Protein AF-A0AAN8FEA0-F1 (afdb_monomer_lite)

Secondary structure (DSSP, 8-state):
-HHHHHHHHHHHHHHTT--S--S-HHHHHIIIIIHHHHHHHHHTTSTTGGGB-TTS-B---S-HHHHHHHHHHHHHHHHHHHTPPPTTS----GGG-TTT--

Organism: Trichostrongylus colubriformis (NCBI:txid6319)

Foldseek 3Di:
DVVLVVVLVVLVVVVVPDPDDPDVCVVVCCVPSVVSNVLSVVLCVFPPNVQADPVRHRDPPDDPVVVVVRVVVQVVQVVVQQPDDDPPDDRPPVVVPPSRTD

InterPro domains:
  IPR000718 Peptidase M13 [PS51885] (1-102)
  IPR000718 Peptidase M13 [PTHR11733] (27-89)
  IPR018497 Peptidase M13, C-terminal domain [PF01431] (30-90)
  IPR024079 Metallopeptidase, catalytic domain superfamily [G3DSA:3.40.390.10] (21-100)

Radius of gyration: 17.16 Å; chains: 1; bounding box: 43×23×40 Å

Structure (mmCIF, N/CA/C/O backbone):
data_AF-A0AAN8FEA0-F1
#
_entry.id   AF-A0AAN8FEA0-F1
#
loop_
_atom_site.group_PDB
_atom_site.id
_atom_site.type_symbol
_atom_site.label_atom_id
_atom_site.label_alt_id
_atom_site.label_comp_id
_atom_site.label_asym_id
_atom_site.label_entity_id
_atom_site.label_seq_id
_atom_site.pdbx_PDB_ins_code
_atom_site.Cartn_x
_atom_site.Cartn_y
_atom_site.Cartn_z
_atom_site.occupancy
_atom_site.B_iso_or_equiv
_atom_site.auth_seq_id
_atom_site.auth_comp_id
_atom_site.auth_asym_id
_atom_site.auth_atom_id
_atom_site.pdbx_PDB_model_num
ATOM 1 N N . MET A 1 1 ? 3.228 -11.998 1.390 1.00 55.00 1 MET A N 1
ATOM 2 C CA . MET A 1 1 ? 4.434 -11.665 2.191 1.00 55.00 1 MET A CA 1
ATOM 3 C C . MET A 1 1 ? 5.712 -12.441 1.830 1.00 55.00 1 MET A C 1
ATOM 5 O O . MET A 1 1 ? 6.532 -11.882 1.122 1.00 55.00 1 MET A O 1
ATOM 9 N N . LEU A 1 2 ? 5.954 -13.700 2.248 1.00 52.25 2 LEU A N 1
ATOM 10 C CA . LEU A 1 2 ? 7.231 -14.394 1.916 1.00 52.25 2 LEU A CA 1
ATOM 11 C C . LEU A 1 2 ? 7.451 -14.604 0.400 1.00 52.25 2 LEU A C 1
ATOM 13 O O . LEU A 1 2 ? 8.588 -14.641 -0.073 1.00 52.25 2 LEU A O 1
ATOM 17 N N . ALA A 1 3 ? 6.366 -14.733 -0.369 1.00 53.88 3 ALA A N 1
ATOM 18 C CA . ALA A 1 3 ? 6.416 -14.780 -1.830 1.00 53.88 3 ALA A CA 1
ATOM 19 C C . ALA A 1 3 ? 6.793 -13.413 -2.446 1.00 53.88 3 ALA A C 1
ATOM 21 O O . ALA A 1 3 ? 7.666 -13.374 -3.308 1.00 53.88 3 ALA A O 1
ATOM 22 N N . GLU A 1 4 ? 6.221 -12.309 -1.950 1.00 57.53 4 GLU A N 1
ATOM 23 C CA . GLU A 1 4 ? 6.549 -10.929 -2.365 1.00 57.53 4 GLU A CA 1
ATOM 24 C C . GLU A 1 4 ? 7.993 -10.544 -2.013 1.00 57.53 4 GLU A C 1
ATOM 26 O O . GLU A 1 4 ? 8.702 -9.976 -2.834 1.00 57.53 4 GLU A O 1
ATOM 31 N N . ILE A 1 5 ? 8.506 -10.939 -0.840 1.00 60.19 5 ILE A N 1
ATOM 32 C CA . ILE A 1 5 ? 9.917 -10.699 -0.467 1.00 60.19 5 ILE A CA 1
ATOM 33 C C . ILE A 1 5 ? 10.872 -11.349 -1.484 1.00 60.19 5 ILE A C 1
ATOM 35 O O . ILE A 1 5 ? 11.891 -10.770 -1.867 1.00 60.19 5 ILE A O 1
ATOM 39 N N . ASN A 1 6 ? 10.537 -12.548 -1.972 1.00 58.28 6 ASN A N 1
ATOM 40 C CA . ASN A 1 6 ? 11.309 -13.202 -3.027 1.00 58.28 6 ASN A CA 1
ATOM 41 C C . ASN A 1 6 ? 11.175 -12.501 -4.389 1.00 58.28 6 ASN A C 1
ATOM 43 O O . ASN A 1 6 ? 12.118 -12.554 -5.179 1.00 58.28 6 ASN A O 1
ATOM 47 N N . LEU A 1 7 ? 10.039 -11.857 -4.668 1.00 63.62 7 LEU A N 1
ATOM 48 C CA . LEU A 1 7 ? 9.833 -11.035 -5.862 1.00 63.62 7 LEU A CA 1
ATOM 49 C C . LEU A 1 7 ? 10.649 -9.740 -5.798 1.00 63.62 7 LEU A C 1
ATOM 51 O O . LEU A 1 7 ? 11.351 -9.448 -6.762 1.00 63.62 7 LEU A O 1
ATOM 55 N N . ILE A 1 8 ? 10.679 -9.047 -4.654 1.00 63.25 8 ILE A N 1
ATOM 56 C CA . ILE A 1 8 ? 11.541 -7.873 -4.425 1.00 63.25 8 ILE A CA 1
ATOM 57 C C . ILE A 1 8 ? 13.001 -8.226 -4.726 1.00 63.25 8 ILE A C 1
ATOM 59 O O . ILE A 1 8 ? 13.641 -7.579 -5.555 1.00 63.25 8 ILE A O 1
ATOM 63 N N . ARG A 1 9 ? 13.502 -9.331 -4.162 1.00 63.91 9 ARG A N 1
ATOM 64 C CA . ARG A 1 9 ? 14.870 -9.799 -4.435 1.00 63.91 9 ARG A CA 1
ATOM 65 C C . ARG A 1 9 ? 15.109 -10.106 -5.920 1.00 63.91 9 ARG A C 1
ATOM 67 O O . ARG A 1 9 ? 16.181 -9.818 -6.436 1.00 63.91 9 ARG A O 1
ATOM 74 N N . LYS A 1 10 ? 14.113 -10.644 -6.634 1.00 67.44 10 LYS A N 1
ATOM 75 C CA . LYS A 1 10 ? 14.207 -10.852 -8.090 1.00 67.44 10 LYS A CA 1
ATOM 76 C C . LYS A 1 10 ? 14.254 -9.532 -8.860 1.00 67.44 10 LYS A C 1
ATOM 78 O O . LYS A 1 10 ? 14.991 -9.449 -9.837 1.00 67.44 10 LYS A O 1
ATOM 83 N N . THR A 1 11 ? 13.500 -8.509 -8.451 1.00 62.69 11 THR A N 1
ATOM 84 C CA . THR A 1 11 ? 13.526 -7.194 -9.120 1.00 62.69 11 THR A CA 1
ATOM 85 C C . THR A 1 11 ? 14.896 -6.517 -9.025 1.00 62.69 11 THR A C 1
ATOM 87 O O . THR A 1 11 ? 15.330 -5.912 -10.003 1.00 62.69 11 THR A O 1
ATOM 90 N N . GLU A 1 12 ? 15.630 -6.704 -7.922 1.00 64.25 12 GLU A N 1
ATOM 91 C CA . GLU A 1 12 ? 17.019 -6.231 -7.790 1.00 64.25 12 GLU A CA 1
ATOM 92 C C . GLU A 1 12 ? 17.966 -6.871 -8.817 1.00 64.25 12 GLU A C 1
ATOM 94 O O . GLU A 1 12 ? 18.896 -6.222 -9.301 1.00 64.25 12 GLU A O 1
ATOM 99 N N . ASP A 1 13 ? 17.731 -8.132 -9.186 1.00 66.69 13 ASP A N 1
ATOM 100 C CA . ASP A 1 13 ? 18.540 -8.828 -10.188 1.00 66.69 13 ASP A CA 1
ATOM 101 C C . ASP A 1 13 ? 18.217 -8.374 -11.622 1.00 66.69 13 ASP A C 1
ATOM 103 O O . ASP A 1 13 ? 19.123 -8.305 -12.454 1.00 66.69 13 ASP A O 1
ATOM 107 N N . TYR A 1 14 ? 16.974 -7.963 -11.907 1.00 64.12 14 TYR A N 1
ATOM 108 C CA . TYR A 1 14 ? 16.599 -7.382 -13.206 1.00 64.12 14 TYR A CA 1
ATOM 109 C C . TYR A 1 14 ? 17.312 -6.053 -13.497 1.00 64.12 14 TYR A C 1
ATOM 111 O O . TYR A 1 14 ? 17.673 -5.795 -14.644 1.00 64.12 14 TYR A O 1
ATOM 119 N N . VAL A 1 15 ? 17.577 -5.229 -12.475 1.00 63.78 15 VAL A N 1
ATOM 120 C CA . VAL A 1 15 ? 18.308 -3.953 -12.630 1.00 63.78 15 VAL A CA 1
ATOM 121 C C . VAL A 1 15 ? 19.730 -4.172 -13.152 1.00 63.78 15 VAL A C 1
ATOM 123 O O . VAL A 1 15 ? 20.241 -3.363 -13.923 1.00 63.78 15 VAL A O 1
ATOM 126 N N . LYS A 1 16 ? 20.367 -5.282 -12.769 1.00 64.38 16 LYS A N 1
ATOM 127 C CA . LYS A 1 16 ? 21.753 -5.604 -13.146 1.00 64.38 16 LYS A CA 1
ATOM 128 C C . LYS A 1 16 ? 21.889 -6.092 -14.591 1.00 64.38 16 LYS A C 1
ATOM 130 O O . LYS A 1 16 ? 23.005 -6.168 -15.096 1.00 64.38 16 LYS A O 1
ATOM 135 N N . LEU A 1 17 ? 20.779 -6.442 -15.244 1.00 63.41 17 LEU A N 1
ATOM 136 C CA . LEU A 1 17 ? 20.761 -7.072 -16.565 1.00 63.41 17 LEU A CA 1
ATOM 137 C C . LEU A 1 17 ? 20.592 -6.095 -17.730 1.00 63.41 17 LEU A C 1
ATOM 139 O O . LEU A 1 17 ? 20.584 -6.561 -18.861 1.00 63.41 17 LEU A O 1
ATOM 143 N N . ILE A 1 18 ? 20.450 -4.786 -17.495 1.00 63.81 18 ILE A N 1
ATOM 144 C CA . ILE A 1 18 ? 20.212 -3.792 -18.556 1.00 63.8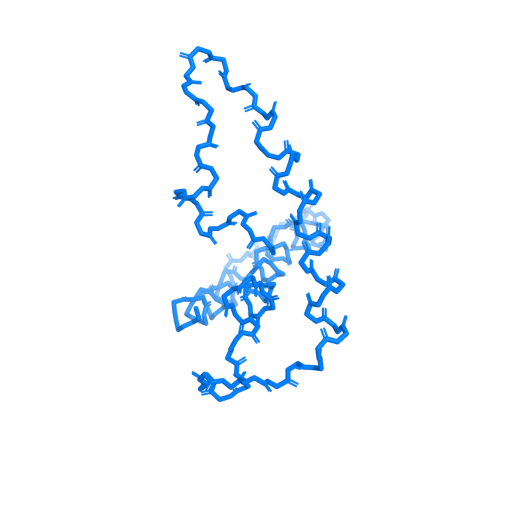1 18 ILE A CA 1
ATOM 145 C C . ILE A 1 18 ? 21.556 -3.169 -18.980 1.00 63.81 18 ILE A C 1
ATOM 147 O O . ILE A 1 18 ? 22.043 -2.270 -18.288 1.00 63.81 18 ILE A O 1
ATOM 151 N N . PRO A 1 19 ? 22.189 -3.603 -20.091 1.00 54.66 19 PRO A N 1
ATOM 152 C CA . PRO A 1 19 ? 23.476 -3.083 -20.522 1.00 54.66 19 PRO A CA 1
ATOM 153 C C . PRO A 1 19 ? 23.271 -2.004 -21.600 1.00 54.66 19 PRO A C 1
ATOM 155 O O . PRO A 1 19 ? 22.755 -2.282 -22.675 1.00 54.66 19 PRO A O 1
ATOM 158 N N . GLY A 1 20 ? 23.739 -0.780 -21.351 1.00 62.97 20 GLY A N 1
ATOM 159 C CA . GLY A 1 20 ? 24.252 0.093 -22.417 1.00 62.97 20 GLY A CA 1
ATOM 160 C C . GLY A 1 20 ? 23.305 0.764 -23.431 1.00 62.97 20 GLY A C 1
ATOM 161 O O . GLY A 1 20 ? 23.827 1.203 -24.450 1.00 62.97 20 GLY A O 1
ATOM 162 N N . GLU A 1 21 ? 21.994 0.935 -23.210 1.00 54.94 21 GLU A N 1
ATOM 163 C CA . GLU A 1 21 ? 21.129 1.636 -24.191 1.00 54.94 21 GLU A CA 1
ATOM 164 C C . GLU A 1 21 ? 20.569 2.998 -23.739 1.00 54.94 21 GLU A C 1
ATOM 166 O O . GLU A 1 21 ? 20.129 3.199 -22.607 1.00 54.94 21 GLU A O 1
ATOM 171 N N . THR A 1 22 ? 20.566 3.943 -24.686 1.00 55.66 22 THR A N 1
ATOM 172 C CA . THR A 1 22 ? 20.197 5.365 -24.580 1.00 55.66 22 THR A CA 1
ATOM 173 C C . THR A 1 22 ? 18.682 5.611 -24.556 1.00 55.66 22 THR A C 1
ATOM 175 O O . THR A 1 22 ? 18.157 6.460 -25.276 1.00 55.66 22 THR A O 1
ATOM 178 N N . VAL A 1 23 ? 17.958 4.87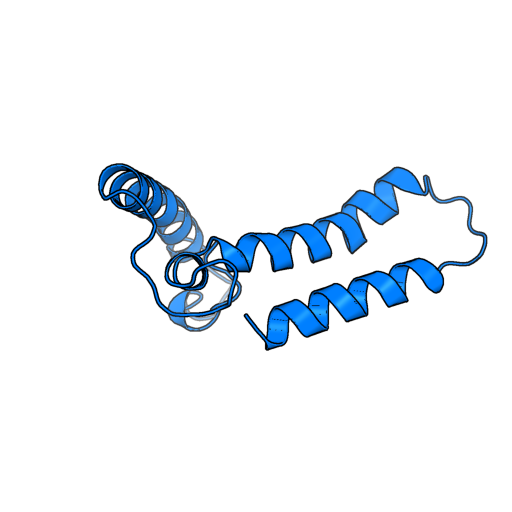1 -23.724 1.00 56.22 23 VAL A N 1
ATOM 179 C CA . VAL A 1 23 ? 16.611 5.250 -23.259 1.00 56.22 23 VAL A CA 1
ATOM 180 C C . VAL A 1 23 ? 16.813 6.297 -22.147 1.00 56.22 23 VAL A C 1
ATOM 182 O O . VAL A 1 23 ? 17.879 6.265 -21.527 1.00 56.22 23 VAL A O 1
ATOM 185 N N . PRO A 1 24 ? 15.893 7.240 -21.835 1.00 57.50 24 PRO A N 1
ATOM 186 C CA . PRO A 1 24 ? 16.066 8.089 -20.657 1.00 57.50 24 PRO A CA 1
ATOM 187 C C . PRO A 1 24 ? 15.998 7.182 -19.424 1.00 57.50 24 PRO A C 1
ATOM 189 O O . PRO A 1 24 ? 14.913 6.893 -18.909 1.00 57.50 24 PRO A O 1
ATOM 192 N N . LEU A 1 25 ? 17.171 6.680 -19.021 1.00 65.88 25 LEU A N 1
ATOM 193 C CA . LEU A 1 25 ? 17.362 5.494 -18.188 1.00 65.88 25 LEU A CA 1
ATOM 194 C C . LEU A 1 25 ? 16.568 5.615 -16.892 1.00 65.88 25 LEU A C 1
ATOM 196 O O . LEU A 1 25 ? 15.920 4.666 -16.472 1.00 65.88 25 LEU A O 1
ATOM 200 N N . GLY A 1 26 ? 16.515 6.827 -16.333 1.00 75.12 26 GLY A N 1
ATOM 201 C CA . GLY A 1 26 ? 15.675 7.139 -15.185 1.00 75.12 26 GLY A CA 1
ATOM 202 C C . GLY A 1 26 ? 14.201 6.822 -15.436 1.00 75.12 26 GLY A C 1
ATOM 203 O O . GLY A 1 26 ? 13.637 5.984 -14.745 1.00 75.12 26 GLY A O 1
ATOM 204 N N . SER A 1 27 ? 13.566 7.454 -16.427 1.00 82.06 27 SER A N 1
ATOM 205 C CA . SER A 1 27 ? 12.116 7.322 -16.653 1.00 82.06 27 SER A CA 1
ATOM 206 C C . SER A 1 27 ? 11.664 5.874 -16.886 1.00 82.06 27 SER A C 1
ATOM 208 O O . SER A 1 27 ? 10.666 5.448 -16.306 1.00 82.06 27 SER A O 1
ATOM 210 N N . PHE A 1 28 ? 12.428 5.099 -17.665 1.00 80.56 28 PHE A N 1
ATOM 211 C CA . PHE A 1 28 ? 12.124 3.694 -17.925 1.00 80.56 28 PHE A CA 1
ATOM 212 C C . PHE A 1 28 ? 12.298 2.837 -16.668 1.00 80.56 28 PHE A C 1
ATOM 214 O O . PHE A 1 28 ? 11.412 2.046 -16.343 1.00 80.56 28 PHE A O 1
ATOM 221 N N . LEU A 1 29 ? 13.398 3.013 -15.928 1.00 80.94 29 LEU A N 1
ATOM 222 C CA . LEU A 1 29 ? 13.640 2.264 -14.693 1.00 80.94 29 LEU A CA 1
ATOM 223 C C . LEU A 1 29 ? 12.610 2.596 -13.609 1.00 80.94 29 LEU A C 1
ATOM 225 O O . LEU A 1 29 ? 12.097 1.681 -12.971 1.00 80.94 29 LEU A O 1
ATOM 229 N N . TYR A 1 30 ? 12.252 3.871 -13.426 1.00 82.94 30 TYR A N 1
ATOM 230 C CA . TYR A 1 30 ? 11.213 4.270 -12.472 1.00 82.94 30 TYR A CA 1
ATOM 231 C C . TYR A 1 30 ? 9.838 3.716 -12.862 1.00 82.94 30 TYR A C 1
ATOM 233 O O . TYR A 1 30 ? 9.118 3.220 -11.999 1.00 82.94 30 TYR A O 1
ATOM 241 N N . GLY A 1 31 ? 9.481 3.769 -14.148 1.00 84.38 31 GLY A N 1
ATOM 242 C CA . GLY A 1 31 ? 8.180 3.304 -14.630 1.00 84.38 31 GLY A CA 1
ATOM 243 C C . GLY A 1 31 ? 8.015 1.784 -14.629 1.00 84.38 31 GLY A C 1
ATOM 244 O O . GLY A 1 31 ? 6.903 1.302 -14.456 1.00 84.38 31 GLY A O 1
ATOM 245 N N . SER A 1 32 ? 9.099 1.027 -14.810 1.00 81.38 32 SER A N 1
ATOM 246 C CA . SER A 1 32 ? 9.059 -0.440 -14.847 1.00 81.38 32 SER A CA 1
ATOM 247 C C . SER A 1 32 ? 9.445 -1.048 -13.500 1.00 81.38 32 SER A C 1
ATOM 249 O O . SER A 1 32 ? 8.588 -1.502 -12.744 1.00 81.38 32 SER A O 1
ATOM 251 N N . VAL A 1 33 ? 10.737 -1.025 -13.172 1.00 81.31 33 VAL A N 1
ATOM 252 C CA . VAL A 1 33 ? 11.281 -1.617 -11.946 1.00 81.31 33 VAL A CA 1
ATOM 253 C C . VAL A 1 33 ? 10.783 -0.872 -10.714 1.00 81.31 33 VAL A C 1
ATOM 255 O O . VAL A 1 33 ? 10.383 -1.507 -9.744 1.00 81.31 33 VAL A O 1
ATOM 258 N N . GLY A 1 34 ? 10.763 0.462 -10.752 1.00 83.50 34 GLY A N 1
ATOM 259 C CA . GLY A 1 34 ? 10.248 1.275 -9.653 1.00 83.50 34 GLY A CA 1
ATOM 260 C C . GLY A 1 34 ? 8.774 0.988 -9.362 1.00 83.50 34 GLY A C 1
ATOM 261 O O . GLY A 1 34 ? 8.406 0.849 -8.197 1.00 83.50 34 GLY A O 1
ATOM 262 N N . PHE A 1 35 ? 7.952 0.818 -10.403 1.00 85.00 35 PHE A N 1
ATOM 263 C CA . PHE A 1 35 ? 6.561 0.384 -10.258 1.00 85.00 35 PHE A CA 1
ATOM 264 C C . PHE A 1 35 ? 6.462 -1.005 -9.625 1.00 85.00 35 PHE A C 1
ATOM 266 O O . PHE A 1 35 ? 5.740 -1.162 -8.645 1.00 85.00 35 PHE A O 1
ATOM 273 N N . ALA A 1 36 ? 7.197 -1.993 -10.147 1.00 82.88 36 ALA A N 1
ATOM 274 C CA . ALA A 1 36 ? 7.161 -3.358 -9.625 1.00 82.88 36 ALA A CA 1
ATOM 275 C C . ALA A 1 36 ? 7.594 -3.405 -8.152 1.00 82.88 36 ALA A C 1
ATOM 277 O O . ALA A 1 36 ? 6.889 -3.958 -7.319 1.00 82.88 36 ALA A O 1
ATOM 278 N N . LEU A 1 37 ? 8.700 -2.746 -7.800 1.00 82.62 37 LEU A N 1
ATOM 279 C CA . LEU A 1 37 ? 9.162 -2.660 -6.416 1.00 82.62 37 LEU A CA 1
ATOM 280 C C . LEU A 1 37 ? 8.134 -1.961 -5.515 1.00 82.62 37 LEU A C 1
ATOM 282 O O . LEU A 1 37 ? 7.857 -2.430 -4.414 1.00 82.62 37 LEU A O 1
ATOM 286 N N . GLY A 1 38 ? 7.555 -0.853 -5.985 1.00 84.31 38 GLY A N 1
ATOM 287 C CA . GLY A 1 38 ? 6.502 -0.138 -5.269 1.00 84.31 38 GLY A CA 1
ATOM 288 C C . GLY A 1 38 ? 5.268 -1.007 -5.024 1.00 84.31 38 GLY A C 1
ATOM 289 O O . GLY A 1 38 ? 4.754 -1.013 -3.911 1.00 84.31 38 GLY A O 1
ATOM 290 N N . HIS A 1 39 ? 4.846 -1.780 -6.027 1.00 83.81 39 HIS A N 1
ATOM 291 C CA . HIS A 1 39 ? 3.740 -2.734 -5.935 1.00 83.81 39 HIS A CA 1
ATOM 292 C C . HIS A 1 39 ? 3.988 -3.784 -4.844 1.00 83.81 39 HIS A C 1
ATOM 294 O O . HIS A 1 39 ? 3.153 -3.954 -3.957 1.00 83.81 39 HIS A O 1
ATOM 300 N N . GLU A 1 40 ? 5.169 -4.408 -4.833 1.00 82.88 40 GLU A N 1
ATOM 301 C CA . GLU A 1 40 ? 5.506 -5.412 -3.816 1.00 82.88 40 GLU A CA 1
ATOM 302 C C . GLU A 1 40 ? 5.629 -4.804 -2.406 1.00 82.88 40 GLU A C 1
ATOM 304 O O . GLU A 1 40 ? 5.219 -5.419 -1.422 1.00 82.88 40 GLU A O 1
ATOM 309 N N . ILE A 1 41 ? 6.149 -3.576 -2.275 1.00 85.38 41 ILE A N 1
ATOM 310 C CA . ILE A 1 41 ? 6.175 -2.864 -0.985 1.00 85.38 41 ILE A CA 1
ATOM 311 C C . ILE A 1 41 ? 4.749 -2.557 -0.515 1.00 85.38 41 ILE A C 1
ATOM 313 O O . ILE A 1 41 ? 4.451 -2.723 0.671 1.00 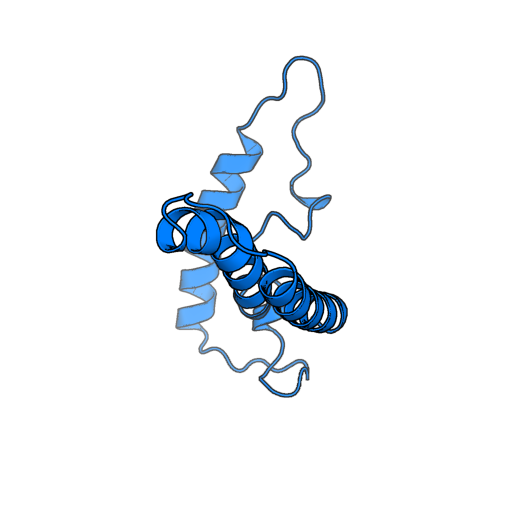85.38 41 ILE A O 1
ATOM 317 N N . SER A 1 42 ? 3.858 -2.128 -1.415 1.00 88.06 42 SER A N 1
ATOM 318 C CA . SER A 1 42 ? 2.460 -1.837 -1.082 1.00 88.06 42 SER A CA 1
ATOM 319 C C . SER A 1 42 ? 1.726 -3.052 -0.516 1.00 88.06 42 SER A C 1
ATOM 321 O O . SER A 1 42 ? 0.937 -2.872 0.409 1.00 88.06 42 SER A O 1
ATOM 323 N N . HIS A 1 43 ? 2.054 -4.275 -0.945 1.00 85.69 43 HIS A N 1
ATOM 324 C CA . HIS A 1 43 ? 1.473 -5.496 -0.373 1.00 85.69 43 HIS A CA 1
ATOM 325 C C . HIS A 1 43 ? 1.757 -5.689 1.123 1.00 85.69 43 HIS A C 1
ATOM 327 O O . HIS A 1 43 ? 0.957 -6.286 1.838 1.00 85.69 43 HIS A O 1
ATOM 333 N N . SER A 1 44 ? 2.838 -5.115 1.664 1.00 85.94 44 SER A N 1
ATOM 334 C CA . SER A 1 44 ? 3.076 -5.128 3.119 1.00 85.94 44 SER A CA 1
ATOM 335 C C . SER A 1 44 ? 2.076 -4.277 3.914 1.00 85.94 44 SER A C 1
ATOM 337 O O . SER A 1 44 ? 1.947 -4.442 5.127 1.00 85.94 44 SER A O 1
ATOM 339 N N . LEU A 1 45 ? 1.355 -3.377 3.242 1.00 89.25 45 LEU A N 1
ATOM 340 C CA . LEU A 1 45 ? 0.418 -2.425 3.839 1.00 89.25 45 LEU A CA 1
ATOM 341 C C . LEU A 1 45 ? -1.025 -2.638 3.375 1.00 89.25 45 LEU A C 1
ATOM 343 O O . LEU A 1 45 ? -1.903 -1.881 3.799 1.00 89.25 45 LEU A O 1
ATOM 347 N N . ASP A 1 46 ? -1.264 -3.647 2.540 1.00 88.81 46 ASP A N 1
ATOM 348 C CA . ASP A 1 46 ? -2.588 -3.927 2.008 1.00 88.81 46 ASP A CA 1
ATOM 349 C C . ASP A 1 46 ? -3.527 -4.550 3.050 1.00 88.81 46 ASP A C 1
ATOM 351 O O . ASP A 1 46 ? -3.203 -4.682 4.239 1.00 88.81 46 ASP A O 1
ATOM 355 N N . ASN A 1 47 ? -4.726 -4.929 2.608 1.00 89.44 47 ASN A N 1
ATOM 356 C CA . ASN A 1 47 ? -5.785 -5.461 3.458 1.00 89.44 47 ASN A CA 1
ATOM 357 C C . ASN A 1 47 ? -5.317 -6.641 4.331 1.00 89.44 47 ASN A C 1
ATOM 359 O O . ASN A 1 47 ? -5.812 -6.803 5.454 1.00 89.44 47 ASN A O 1
ATOM 363 N N . THR A 1 48 ? -4.353 -7.412 3.829 1.00 88.00 48 THR A N 1
ATOM 364 C CA . THR A 1 48 ? -3.768 -8.598 4.440 1.00 88.00 48 THR A CA 1
ATOM 365 C C . THR A 1 48 ? -2.445 -8.247 5.109 1.00 88.00 48 THR A C 1
ATOM 367 O O . THR A 1 48 ? -2.270 -8.531 6.297 1.00 88.00 48 THR A O 1
ATOM 370 N N . GLY A 1 49 ? -1.534 -7.590 4.390 1.00 88.25 49 GLY A N 1
ATOM 371 C CA . GLY A 1 49 ? -0.190 -7.248 4.850 1.00 88.25 49 GLY A CA 1
ATOM 372 C C . GLY A 1 49 ? -0.187 -6.428 6.133 1.00 88.25 49 GLY A C 1
ATOM 373 O O . GLY A 1 49 ? 0.547 -6.756 7.065 1.00 88.25 49 GLY A O 1
ATOM 374 N N . ARG A 1 50 ? -1.116 -5.471 6.267 1.00 89.94 50 ARG A N 1
ATOM 375 C CA . ARG A 1 50 ? -1.255 -4.634 7.473 1.00 89.94 50 ARG A CA 1
ATOM 376 C C . ARG A 1 50 ? -1.531 -5.415 8.761 1.00 89.94 50 ARG A C 1
ATOM 378 O O . ARG A 1 50 ? -1.428 -4.855 9.850 1.00 89.94 50 ARG A O 1
ATOM 385 N N . THR A 1 51 ? -1.953 -6.677 8.659 1.00 90.69 51 THR A N 1
ATOM 386 C CA . THR A 1 51 ? -2.233 -7.533 9.824 1.00 90.69 51 THR A CA 1
ATOM 387 C C . THR A 1 51 ? -0.982 -8.207 10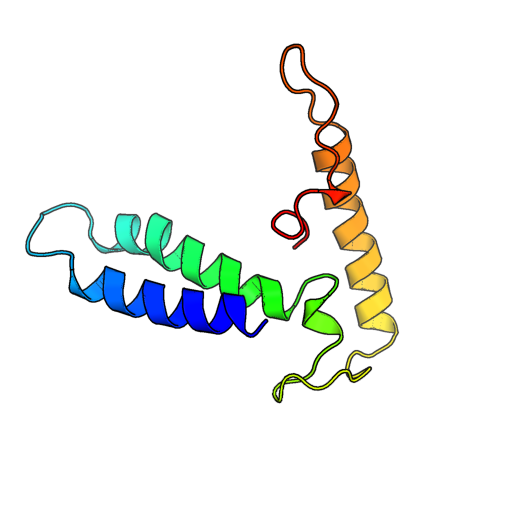.384 1.00 90.69 51 THR A C 1
ATOM 389 O O . THR A 1 51 ? -1.047 -8.806 11.458 1.00 90.69 51 THR A O 1
ATOM 392 N N . PHE A 1 52 ? 0.153 -8.067 9.700 1.00 90.94 52 PHE A N 1
ATOM 393 C CA . PHE A 1 52 ? 1.452 -8.577 10.107 1.00 90.94 52 PHE A CA 1
ATOM 394 C C . PHE A 1 52 ? 2.387 -7.419 10.447 1.00 90.94 52 PHE A C 1
ATOM 396 O O . PHE A 1 52 ? 2.332 -6.364 9.818 1.00 90.94 52 PHE A O 1
ATOM 403 N N . ASP A 1 53 ? 3.232 -7.586 11.456 1.00 89.12 53 ASP A N 1
ATOM 404 C CA . ASP A 1 53 ? 4.276 -6.606 11.777 1.00 89.12 53 ASP A CA 1
ATOM 405 C C . ASP A 1 53 ? 5.579 -6.840 10.992 1.00 89.12 53 ASP A C 1
ATOM 407 O O . ASP A 1 53 ? 5.665 -7.722 10.142 1.00 89.12 53 ASP A O 1
ATOM 411 N N . GLY A 1 54 ? 6.619 -6.052 11.294 1.00 87.62 54 GLY A N 1
ATOM 412 C CA . GLY A 1 54 ? 7.913 -6.097 10.603 1.00 87.62 54 GLY A CA 1
ATOM 413 C C . GLY A 1 54 ? 8.677 -7.424 10.692 1.00 87.62 54 GLY A C 1
ATOM 414 O O . GLY A 1 54 ? 9.587 -7.636 9.896 1.00 87.62 54 GLY A O 1
ATOM 415 N N . ASN A 1 55 ? 8.304 -8.327 11.603 1.00 89.19 55 ASN A N 1
ATOM 416 C CA . ASN A 1 55 ? 8.852 -9.684 11.683 1.00 89.19 55 ASN A CA 1
ATOM 417 C C . ASN A 1 55 ? 7.991 -10.714 10.927 1.00 89.19 55 ASN A C 1
ATOM 419 O O . ASN A 1 55 ? 8.310 -11.901 10.931 1.00 89.19 55 ASN A O 1
ATOM 423 N N . GLY A 1 56 ? 6.891 -10.286 10.300 1.00 85.88 56 GLY A N 1
ATOM 424 C CA . GLY A 1 56 ? 5.947 -11.167 9.614 1.00 85.88 56 GLY A CA 1
ATOM 425 C C . GLY A 1 56 ? 5.027 -11.943 10.556 1.00 85.88 56 GLY A C 1
ATOM 426 O O . GLY A 1 56 ? 4.433 -12.938 10.144 1.00 85.88 56 GLY A O 1
ATOM 427 N N . GLU A 1 57 ? 4.897 -11.517 11.815 1.00 89.94 57 GLU A N 1
ATOM 428 C CA . GLU A 1 57 ? 3.979 -12.135 12.773 1.00 89.94 57 GLU A CA 1
ATOM 429 C C . GLU A 1 57 ? 2.617 -11.426 12.758 1.00 89.94 57 GLU A C 1
ATOM 431 O O . GLU A 1 57 ? 2.564 -10.199 12.653 1.00 89.94 57 GLU A O 1
ATOM 436 N N . PRO A 1 58 ? 1.493 -12.157 12.871 1.00 91.56 58 PRO A N 1
ATOM 437 C CA . PRO A 1 58 ? 0.175 -11.541 12.909 1.00 91.56 58 PRO A CA 1
ATOM 438 C C . PRO A 1 58 ? -0.003 -10.748 14.211 1.00 91.56 58 PRO A C 1
ATOM 440 O O . PRO A 1 58 ? -0.113 -11.318 15.300 1.00 91.56 58 PRO A O 1
ATOM 443 N N . ARG A 1 59 ? -0.066 -9.418 14.108 1.00 90.12 59 ARG A N 1
ATOM 444 C CA . ARG A 1 59 ? -0.275 -8.506 15.240 1.00 90.12 59 ARG A CA 1
ATOM 445 C C . ARG A 1 59 ? -1.208 -7.366 14.852 1.00 90.12 59 ARG A C 1
ATOM 447 O O . ARG A 1 59 ? -1.115 -6.777 13.783 1.00 90.12 59 ARG A O 1
ATOM 454 N N . LYS A 1 60 ? -2.090 -6.975 15.775 1.00 87.56 60 LYS A N 1
ATOM 455 C CA . LYS A 1 60 ? -2.892 -5.748 15.636 1.00 87.56 60 LYS A CA 1
ATOM 456 C C . LYS A 1 60 ? -2.063 -4.534 16.064 1.00 87.56 60 LYS A C 1
ATOM 458 O O . LYS A 1 60 ? -2.240 -4.024 17.166 1.00 87.56 60 LYS A O 1
ATOM 463 N N . TRP A 1 61 ? -1.131 -4.109 15.213 1.00 90.94 61 TRP A N 1
ATOM 464 C CA . TRP A 1 61 ? -0.207 -3.000 15.499 1.00 90.94 61 TRP A CA 1
ATOM 465 C C . TRP A 1 61 ? -0.721 -1.627 15.033 1.00 90.94 61 TRP A C 1
ATOM 467 O O . TRP A 1 61 ? -0.205 -0.592 15.456 1.00 90.94 61 TRP A O 1
ATOM 477 N N . TRP A 1 62 ? -1.771 -1.594 14.207 1.00 93.12 62 TRP A N 1
ATOM 478 C CA . TRP A 1 62 ? -2.435 -0.354 13.802 1.00 93.12 62 TRP A CA 1
ATOM 479 C C . TRP A 1 62 ? -3.384 0.144 14.887 1.00 93.12 62 TRP A C 1
ATOM 481 O O . TRP A 1 62 ? -4.138 -0.619 15.493 1.00 93.12 62 TRP A O 1
ATOM 491 N N . LYS A 1 63 ? -3.410 1.465 15.090 1.00 95.25 63 LYS A N 1
ATOM 492 C CA . LYS A 1 63 ? -4.457 2.103 15.893 1.00 95.25 63 LYS A CA 1
ATOM 493 C C . LYS A 1 63 ? -5.798 1.955 15.177 1.00 95.25 63 LYS A C 1
ATOM 495 O O . LYS A 1 63 ? -5.870 2.152 13.967 1.00 95.25 63 LYS A O 1
ATOM 500 N N . LYS A 1 64 ? -6.875 1.742 15.941 1.00 94.81 64 LYS A N 1
ATOM 501 C CA . LYS A 1 64 ? -8.247 1.584 15.419 1.00 94.81 64 LYS A CA 1
ATOM 502 C C . LYS A 1 64 ? -8.635 2.659 14.392 1.00 94.81 64 LYS A C 1
ATOM 504 O O . LYS A 1 64 ? -9.103 2.329 13.312 1.00 94.81 64 LYS A O 1
ATOM 509 N N . LYS A 1 65 ? -8.340 3.930 14.697 1.00 97.38 65 LYS A N 1
ATOM 510 C CA . LYS A 1 65 ? -8.554 5.078 13.797 1.00 97.38 65 LYS A CA 1
ATOM 511 C C . LYS A 1 65 ? -7.932 4.877 12.407 1.00 97.38 65 LYS A C 1
ATOM 513 O O . LYS A 1 65 ? -8.515 5.287 11.414 1.00 97.38 65 LYS A O 1
ATOM 518 N N . TRP A 1 66 ? -6.726 4.317 12.328 1.00 95.00 66 TRP A N 1
ATOM 519 C CA . TRP A 1 66 ? -6.031 4.126 11.053 1.00 95.00 66 TRP A CA 1
ATOM 520 C C . TRP A 1 66 ? -6.643 2.986 10.247 1.00 95.00 66 TRP A C 1
ATOM 522 O O . TRP A 1 66 ? -6.765 3.106 9.034 1.00 95.00 66 TRP A O 1
ATOM 532 N N . THR A 1 67 ? -7.070 1.917 10.920 1.00 93.81 67 THR A N 1
ATOM 533 C CA . THR A 1 67 ? -7.808 0.815 10.292 1.00 93.81 67 THR A CA 1
ATOM 534 C C . THR A 1 67 ? -9.124 1.309 9.694 1.00 93.81 67 THR A C 1
ATOM 536 O O . THR A 1 67 ? -9.379 1.053 8.524 1.00 93.81 67 THR A O 1
ATOM 539 N N . GLU A 1 68 ? -9.905 2.081 10.456 1.00 95.56 68 GLU A N 1
ATOM 540 C CA . GLU A 1 68 ? -11.177 2.657 9.992 1.00 95.56 68 GLU A CA 1
ATOM 541 C C . GLU A 1 68 ? -10.980 3.575 8.769 1.00 95.56 68 GLU A C 1
ATOM 543 O O . GLU A 1 68 ? -11.714 3.474 7.786 1.00 95.56 68 GLU A O 1
ATOM 548 N N . GLU A 1 69 ? -9.954 4.433 8.785 1.00 96.19 69 GLU A N 1
ATOM 549 C CA . GLU A 1 69 ? -9.634 5.303 7.644 1.00 96.19 69 GLU A CA 1
ATOM 550 C C . GLU A 1 69 ? -9.117 4.535 6.419 1.00 96.19 69 GLU A C 1
ATOM 552 O O . GLU A 1 69 ? -9.427 4.910 5.287 1.00 96.19 69 GLU A O 1
ATOM 557 N N . TYR A 1 70 ? -8.345 3.463 6.619 1.00 94.19 70 TYR A N 1
ATOM 558 C CA . TYR A 1 70 ? -7.918 2.593 5.523 1.00 94.19 70 TYR A CA 1
ATOM 559 C C . TYR A 1 70 ? -9.119 1.901 4.886 1.00 94.19 70 TYR A C 1
ATOM 561 O O . TYR A 1 70 ? -9.284 1.985 3.674 1.00 94.19 70 TYR A O 1
ATOM 569 N N . ASP A 1 71 ? -9.987 1.281 5.691 1.00 92.81 71 ASP A N 1
ATOM 570 C CA . ASP A 1 71 ? -11.139 0.522 5.194 1.00 92.81 71 ASP A CA 1
ATOM 571 C C . ASP A 1 71 ? -12.070 1.425 4.368 1.00 92.81 71 ASP A C 1
ATOM 573 O O . ASP A 1 71 ? -12.534 1.041 3.293 1.00 92.81 71 ASP A O 1
ATOM 577 N N . LYS A 1 72 ? -12.259 2.675 4.813 1.00 95.19 72 LYS A N 1
ATOM 578 C CA . LYS A 1 72 ? -13.003 3.699 4.071 1.00 95.19 72 LYS A CA 1
ATOM 579 C C . LYS A 1 72 ? -12.392 4.003 2.698 1.00 95.19 72 LYS A C 1
ATOM 581 O O . LYS A 1 72 ? -13.127 4.183 1.730 1.00 95.19 72 LYS A O 1
ATOM 586 N N . ARG A 1 73 ? -11.063 4.097 2.595 1.00 94.06 73 ARG A N 1
ATOM 587 C CA . ARG A 1 73 ? -10.366 4.378 1.325 1.00 94.06 73 ARG A CA 1
ATOM 588 C C . ARG A 1 73 ? -10.329 3.155 0.413 1.00 94.06 73 ARG A C 1
ATOM 590 O O . ARG A 1 73 ? -10.540 3.301 -0.787 1.00 94.06 73 ARG A O 1
ATOM 597 N N . ALA A 1 74 ? -10.111 1.971 0.976 1.00 91.00 74 ALA A N 1
ATOM 598 C CA . ALA A 1 74 ? -10.125 0.706 0.250 1.00 91.00 74 ALA A CA 1
ATOM 599 C C . ALA A 1 74 ? -11.489 0.450 -0.411 1.00 91.00 74 ALA A C 1
ATOM 601 O O . ALA A 1 74 ? -11.544 -0.051 -1.534 1.00 91.00 74 ALA A O 1
ATOM 602 N N . LEU A 1 75 ? -12.588 0.870 0.231 1.00 89.69 75 LEU A N 1
ATOM 603 C CA . LEU A 1 75 ? -13.929 0.779 -0.348 1.00 89.69 75 LEU A CA 1
ATOM 604 C C . LEU A 1 75 ? -14.056 1.542 -1.678 1.00 89.69 75 LEU A C 1
ATOM 606 O O . LEU A 1 75 ? -14.651 1.018 -2.612 1.00 89.69 75 LEU A O 1
ATOM 610 N N . CYS A 1 76 ? -13.438 2.721 -1.804 1.00 90.75 76 CYS A N 1
ATOM 611 C CA . CYS A 1 76 ? -13.440 3.494 -3.053 1.00 90.75 76 CYS A CA 1
ATOM 612 C C . CYS A 1 76 ? -12.801 2.706 -4.210 1.00 90.75 76 CYS A C 1
ATOM 614 O O . CYS A 1 76 ? -13.361 2.623 -5.302 1.00 90.75 76 CYS A O 1
ATOM 616 N N . TYR A 1 77 ? -11.656 2.064 -3.958 1.00 86.50 77 TYR A N 1
ATOM 617 C CA . TYR A 1 77 ? -10.999 1.221 -4.958 1.00 86.50 77 TYR A CA 1
ATOM 618 C C . TYR A 1 77 ? -11.820 -0.026 -5.277 1.00 86.50 77 TYR A C 1
ATOM 620 O O . TYR A 1 77 ? -11.974 -0.378 -6.445 1.00 86.50 77 TYR A O 1
ATOM 628 N N . LYS A 1 78 ? -12.406 -0.667 -4.262 1.00 85.56 78 LYS A N 1
ATOM 629 C CA . LYS A 1 78 ? -13.316 -1.794 -4.470 1.00 85.56 78 LYS A CA 1
ATOM 630 C C . LYS A 1 78 ? -14.460 -1.416 -5.416 1.00 85.56 78 LYS A C 1
ATOM 632 O O . LYS A 1 78 ? -14.681 -2.107 -6.405 1.00 85.56 78 LYS A O 1
ATOM 637 N N . GLU A 1 79 ? -15.140 -0.306 -5.144 1.00 87.75 79 GLU A N 1
ATOM 638 C CA . GLU A 1 79 ? -16.232 0.197 -5.982 1.00 87.75 79 GLU A CA 1
ATOM 639 C C . GLU A 1 79 ? -15.758 0.552 -7.396 1.00 87.75 79 GLU A C 1
ATOM 641 O O . GLU A 1 79 ? -16.450 0.255 -8.370 1.00 87.75 79 GLU A O 1
ATOM 646 N N . GLN A 1 80 ? -14.572 1.151 -7.540 1.00 86.00 80 GLN A N 1
ATOM 647 C CA . GLN A 1 80 ? -13.988 1.447 -8.847 1.00 86.00 80 GLN A CA 1
ATOM 648 C C . GLN A 1 80 ? -13.840 0.174 -9.690 1.00 86.00 80 GLN A C 1
ATOM 650 O O . GLN A 1 80 ? -14.301 0.144 -10.832 1.00 86.00 80 GLN A O 1
ATOM 655 N N . TYR A 1 81 ? -13.212 -0.868 -9.139 1.00 81.56 81 TYR A N 1
ATOM 656 C CA . TYR A 1 81 ? -12.946 -2.109 -9.870 1.00 81.56 81 TYR A CA 1
ATOM 657 C C . TYR A 1 81 ? -14.201 -2.962 -10.076 1.00 81.56 81 TYR A C 1
ATOM 659 O O . TYR A 1 81 ? -14.350 -3.549 -11.149 1.00 81.56 81 TYR A O 1
ATOM 667 N N . ASP A 1 82 ? -15.137 -2.973 -9.121 1.00 82.06 82 ASP A N 1
ATOM 668 C CA . ASP A 1 82 ? -16.427 -3.669 -9.251 1.00 82.06 82 ASP A CA 1
ATOM 669 C C . ASP A 1 82 ? -17.267 -3.108 -10.424 1.00 82.06 82 ASP A C 1
ATOM 671 O O . ASP A 1 82 ? -18.076 -3.825 -11.018 1.00 82.06 82 ASP A O 1
ATOM 675 N N . ASN A 1 83 ? -17.047 -1.845 -10.809 1.00 83.44 83 ASN A N 1
ATOM 676 C CA . ASN A 1 83 ? -17.737 -1.188 -11.922 1.00 83.44 83 ASN A CA 1
ATOM 677 C C . ASN A 1 83 ? -17.056 -1.370 -13.294 1.00 83.44 83 ASN A C 1
ATOM 679 O O . ASN A 1 83 ? -17.615 -0.949 -14.315 1.00 83.44 83 ASN A O 1
ATOM 683 N N . ILE A 1 84 ? -15.879 -2.004 -13.359 1.00 83.19 84 ILE A N 1
ATOM 684 C CA . ILE A 1 84 ? -15.199 -2.278 -14.631 1.00 83.19 84 ILE A CA 1
ATOM 685 C C . ILE A 1 84 ? -15.884 -3.452 -15.335 1.00 83.19 84 ILE A C 1
ATOM 687 O O . ILE A 1 84 ? -15.881 -4.591 -14.868 1.00 83.19 84 ILE A O 1
ATOM 691 N N . LYS A 1 85 ? -16.439 -3.180 -16.518 1.00 74.94 85 LYS A N 1
ATOM 692 C CA . LYS A 1 85 ? -17.011 -4.196 -17.408 1.00 74.94 85 LYS A CA 1
ATOM 693 C C . LYS A 1 85 ? -15.978 -4.586 -18.456 1.00 74.94 85 LYS A C 1
A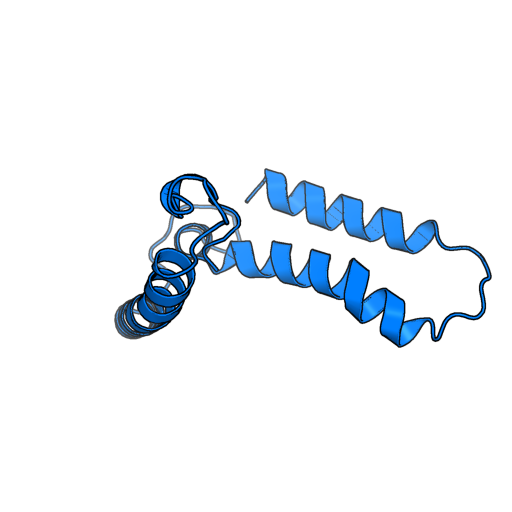TOM 695 O O . LYS A 1 85 ? -15.598 -3.762 -19.284 1.00 74.94 85 LYS A O 1
ATOM 700 N N . LEU A 1 86 ? -15.545 -5.842 -18.447 1.00 73.25 86 LEU A N 1
ATOM 701 C CA . LEU A 1 86 ? -14.756 -6.393 -19.545 1.00 73.25 86 LEU A CA 1
ATOM 702 C C . LEU A 1 86 ? -15.703 -6.784 -20.684 1.00 73.25 86 LEU A C 1
ATOM 704 O O . LEU A 1 86 ? -16.747 -7.392 -20.454 1.00 73.25 86 LEU A O 1
ATOM 708 N N . HIS A 1 87 ? -15.357 -6.416 -21.918 1.00 56.94 87 HIS A N 1
ATOM 709 C CA . HIS A 1 87 ? -16.165 -6.703 -23.104 1.00 56.94 87 HIS A CA 1
ATOM 710 C C . HIS A 1 87 ? -16.523 -8.205 -23.175 1.00 56.94 87 HIS A C 1
ATOM 712 O O . HIS A 1 87 ? -15.661 -9.051 -23.393 1.00 56.94 87 HIS A O 1
ATOM 718 N N . GLY A 1 88 ? -17.802 -8.540 -22.967 1.00 61.22 88 GLY A N 1
ATOM 719 C CA . GLY A 1 88 ? -18.352 -9.889 -23.161 1.00 61.22 88 GLY A CA 1
ATOM 720 C C . GLY A 1 88 ? -18.021 -10.951 -22.101 1.00 61.22 88 GLY A C 1
ATOM 721 O O . GLY A 1 88 ? -18.395 -12.102 -22.298 1.00 61.22 88 GLY A O 1
ATOM 722 N N . SER A 1 89 ? -17.361 -10.614 -20.989 1.00 56.41 89 SER A N 1
ATOM 723 C CA . SER A 1 89 ? -17.012 -11.580 -19.930 1.00 56.41 89 SER A CA 1
ATOM 724 C C . SER A 1 89 ? -17.392 -11.050 -18.547 1.00 56.41 89 SER A C 1
ATOM 726 O O . SER A 1 89 ? -17.384 -9.839 -18.339 1.00 56.41 89 SER A O 1
ATOM 728 N N . MET A 1 90 ? -17.757 -11.964 -17.633 1.00 51.75 90 MET A N 1
ATOM 729 C CA . MET A 1 90 ? -18.154 -11.707 -16.236 1.00 51.75 90 MET A CA 1
ATOM 730 C C . MET A 1 90 ? -17.381 -10.550 -15.575 1.00 51.75 90 MET A C 1
ATOM 732 O O . MET A 1 90 ? -16.187 -10.403 -15.854 1.00 51.75 90 MET A O 1
ATOM 736 N N . PRO A 1 91 ? -18.020 -9.786 -14.659 1.00 53.25 91 PRO A N 1
ATOM 737 C CA . PRO A 1 91 ? -17.318 -8.780 -13.867 1.00 53.25 91 PRO A CA 1
ATOM 738 C C . PRO A 1 91 ? -16.058 -9.403 -13.270 1.00 53.25 91 PRO A C 1
ATOM 740 O O . PRO A 1 91 ? -16.087 -10.566 -12.846 1.00 53.25 91 PRO A O 1
ATOM 743 N N . ILE A 1 92 ? -14.953 -8.652 -13.265 1.00 57.03 92 ILE A N 1
ATOM 744 C CA . ILE A 1 92 ? -13.739 -9.093 -12.582 1.00 57.03 92 ILE A CA 1
ATOM 745 C C . ILE A 1 92 ? -14.163 -9.335 -11.139 1.00 57.03 92 ILE A C 1
ATOM 747 O O . ILE A 1 92 ? -14.480 -8.400 -10.412 1.00 57.03 92 ILE A O 1
ATOM 751 N N . LEU A 1 93 ? -14.236 -10.604 -10.732 1.00 53.28 93 LEU A N 1
ATOM 752 C CA . LEU A 1 93 ? -14.410 -10.943 -9.332 1.00 53.28 93 LEU A CA 1
ATOM 753 C C .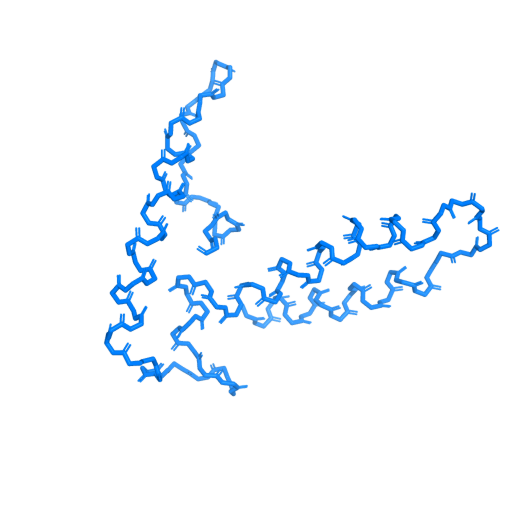 LEU A 1 93 ? -13.136 -10.453 -8.659 1.00 53.28 93 LEU A C 1
ATOM 755 O O . LEU A 1 93 ? -12.126 -11.155 -8.676 1.00 53.28 93 LEU A O 1
ATOM 759 N N . ALA A 1 94 ? -13.175 -9.243 -8.105 1.00 49.69 94 ALA A N 1
ATOM 760 C CA . ALA A 1 94 ? -12.048 -8.623 -7.423 1.00 49.69 94 ALA A CA 1
ATOM 761 C C . ALA A 1 94 ? -11.485 -9.558 -6.328 1.00 49.69 94 ALA A C 1
ATOM 763 O O . ALA A 1 94 ? -10.292 -9.576 -6.064 1.00 49.69 94 ALA A O 1
ATOM 764 N N . ASN A 1 95 ? -12.313 -10.472 -5.808 1.00 44.84 95 ASN A N 1
ATOM 765 C CA . ASN A 1 95 ? -11.937 -11.540 -4.874 1.00 44.84 95 ASN A CA 1
ATOM 766 C C . ASN A 1 95 ? -10.995 -12.625 -5.436 1.00 44.84 95 ASN A C 1
ATOM 768 O O . ASN A 1 95 ? -10.525 -13.457 -4.665 1.00 44.84 95 ASN A O 1
ATOM 772 N N . ARG A 1 96 ? -10.748 -12.687 -6.751 1.00 42.16 96 ARG A N 1
ATOM 773 C CA . ARG A 1 96 ? -9.844 -13.678 -7.366 1.00 42.16 96 ARG A CA 1
ATOM 774 C C . ARG A 1 96 ? -8.446 -13.127 -7.654 1.00 42.16 96 ARG A C 1
ATOM 776 O O . ARG A 1 96 ? -7.582 -13.877 -8.098 1.00 42.16 96 ARG A O 1
ATOM 783 N N . LEU A 1 97 ? -8.228 -11.841 -7.392 1.00 45.59 97 LEU A N 1
ATOM 784 C CA . LEU A 1 97 ? -6.959 -11.157 -7.576 1.00 45.59 97 LEU A CA 1
ATOM 785 C C . LEU A 1 97 ? -6.583 -10.536 -6.231 1.00 45.59 97 LEU A C 1
ATOM 787 O O . LEU A 1 97 ? -6.796 -9.351 -5.997 1.00 45.59 97 LEU A O 1
ATOM 791 N N . ASN A 1 98 ? -5.984 -11.341 -5.348 1.00 45.81 98 ASN A N 1
ATOM 792 C CA . ASN A 1 98 ? -5.265 -10.831 -4.170 1.00 45.81 98 ASN A CA 1
ATOM 793 C C . ASN A 1 98 ? -4.196 -9.777 -4.542 1.00 45.81 98 ASN A C 1
ATOM 795 O O . ASN A 1 98 ? -3.670 -9.109 -3.671 1.00 45.81 98 ASN A O 1
ATOM 799 N N . THR A 1 99 ? -3.888 -9.623 -5.830 1.00 45.94 99 THR A N 1
ATOM 800 C CA . THR A 1 99 ? -2.990 -8.627 -6.419 1.00 45.94 99 THR A CA 1
ATOM 801 C C . THR A 1 99 ? -3.629 -7.266 -6.718 1.00 45.94 99 THR A C 1
ATOM 803 O O . THR A 1 99 ? -2.913 -6.347 -7.101 1.00 45.94 99 THR A O 1
ATOM 806 N N . LEU A 1 100 ? -4.954 -7.107 -6.599 1.00 46.56 100 LEU A N 1
ATOM 807 C CA . LEU A 1 100 ? -5.655 -5.863 -6.973 1.00 46.56 100 LEU A CA 1
ATOM 808 C C . LEU A 1 100 ? -6.135 -5.023 -5.794 1.00 46.56 100 LEU A C 1
ATOM 810 O O . LEU A 1 100 ? -6.467 -3.851 -5.977 1.00 46.56 100 LEU A O 1
ATOM 814 N N . TYR A 1 101 ? -6.155 -5.597 -4.596 1.00 44.78 101 TYR A N 1
ATOM 815 C CA . TYR A 1 101 ? -6.408 -4.830 -3.390 1.00 44.78 101 TYR A CA 1
ATOM 816 C C . TYR A 1 101 ? -5.070 -4.346 -2.844 1.00 44.78 101 TYR A C 1
ATOM 818 O O . TYR A 1 101 ? -4.367 -5.082 -2.163 1.00 44.78 101 TYR A O 1
ATOM 826 N N . VAL A 1 102 ? -4.728 -3.108 -3.204 1.00 48.28 102 VAL A N 1
ATOM 827 C CA . VAL A 1 102 ? -3.896 -2.240 -2.356 1.00 48.28 102 VAL A CA 1
ATOM 828 C C . VAL A 1 102 ? -4.582 -2.069 -1.004 1.00 48.28 102 VAL A C 1
ATOM 830 O O . VAL A 1 102 ? -5.832 -2.093 -0.965 1.00 48.28 102 VAL A O 1
#

pLDDT: mean 74.99, std 16.27, range [42.16, 97.38]

Sequence (102 aa):
MLAEINLIRKTEDYVKLIPGETVPLGSFLYGSVGFALGHEISHSLDNTGRTFDGNGEPRKWWKKKWTEEYDKRALCYKEQYDNIKLHGSMPILANRLNTLYV